Protein AF-A0A2V5M2M7-F1 (afdb_monomer_lite)

pLDDT: mean 79.92, std 14.59, range [48.88, 95.44]

Radius of gyration: 19.09 Å; chains: 1; bounding box: 60×40×32 Å

Structure (mmCIF, N/CA/C/O backbone):
data_AF-A0A2V5M2M7-F1
#
_entry.id   AF-A0A2V5M2M7-F1
#
loop_
_atom_site.group_PDB
_atom_site.id
_atom_site.type_symbol
_atom_site.label_atom_id
_atom_site.label_alt_id
_atom_site.label_comp_id
_atom_site.label_asym_id
_atom_site.label_entity_id
_atom_site.label_seq_id
_atom_site.pdbx_PDB_ins_code
_atom_site.Cartn_x
_atom_site.Cartn_y
_atom_site.Cartn_z
_atom_site.occupancy
_atom_site.B_iso_or_equiv
_atom_site.auth_seq_id
_atom_site.auth_comp_id
_atom_site.auth_asym_id
_atom_site.auth_atom_id
_atom_site.pdbx_PDB_model_num
ATOM 1 N N . MET A 1 1 ? -43.442 -30.500 -1.390 1.00 57.69 1 MET A N 1
ATOM 2 C CA . MET A 1 1 ? -43.141 -29.055 -1.561 1.00 57.69 1 MET A CA 1
ATOM 3 C C . MET A 1 1 ? -42.945 -28.764 -3.041 1.00 57.69 1 MET A C 1
ATOM 5 O O . MET A 1 1 ? -42.217 -29.506 -3.687 1.00 57.69 1 MET A O 1
ATOM 9 N N . LYS A 1 2 ? -43.622 -27.742 -3.583 1.00 64.69 2 LYS A N 1
ATOM 10 C CA . LYS A 1 2 ? -43.597 -27.398 -5.017 1.00 64.69 2 LYS A CA 1
ATOM 11 C C . LYS A 1 2 ? -42.185 -26.934 -5.434 1.00 64.69 2 LYS A C 1
ATOM 13 O O . LYS A 1 2 ? -41.566 -26.209 -4.656 1.00 64.69 2 LYS A O 1
ATOM 18 N N . PRO A 1 3 ? -41.675 -27.301 -6.625 1.00 64.25 3 PRO A N 1
ATOM 19 C CA . PRO A 1 3 ? -40.304 -26.984 -7.058 1.00 64.25 3 PRO A CA 1
ATOM 20 C C . PRO A 1 3 ? -40.017 -25.473 -7.075 1.00 64.25 3 PRO A C 1
ATOM 22 O O . PRO A 1 3 ? -38.908 -25.050 -6.763 1.00 64.25 3 PRO A O 1
ATOM 25 N N . LEU A 1 4 ? -41.052 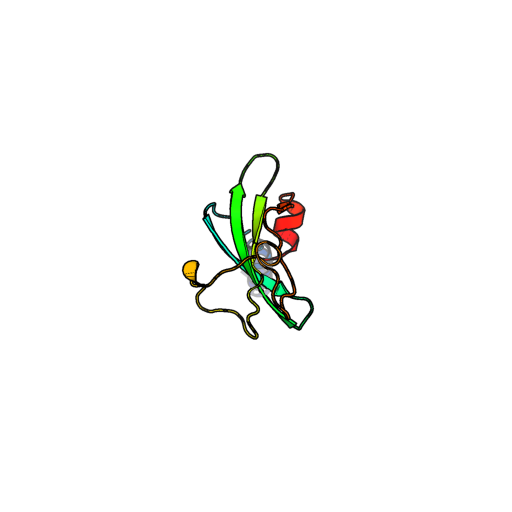-24.661 -7.303 1.00 70.75 4 LEU A N 1
ATOM 26 C CA . LEU A 1 4 ? -41.004 -23.199 -7.244 1.00 70.75 4 LEU A CA 1
ATOM 27 C C . LEU A 1 4 ? -40.610 -22.656 -5.856 1.00 70.75 4 LEU A C 1
ATOM 29 O O . LEU A 1 4 ? -39.872 -21.681 -5.754 1.00 70.75 4 LEU A O 1
ATOM 33 N N . LEU A 1 5 ? -41.049 -23.319 -4.779 1.00 69.12 5 LEU A N 1
ATOM 34 C CA . LEU A 1 5 ? -40.723 -22.924 -3.406 1.00 69.12 5 LEU A CA 1
ATOM 35 C C . LEU A 1 5 ? -39.252 -23.222 -3.069 1.00 69.12 5 LEU A C 1
ATOM 37 O O . LEU A 1 5 ? -38.637 -22.483 -2.310 1.00 69.12 5 LEU A O 1
ATOM 41 N N . ARG A 1 6 ? -38.667 -24.275 -3.661 1.00 68.19 6 ARG A N 1
ATOM 42 C CA . ARG A 1 6 ? -37.242 -24.607 -3.484 1.00 68.19 6 ARG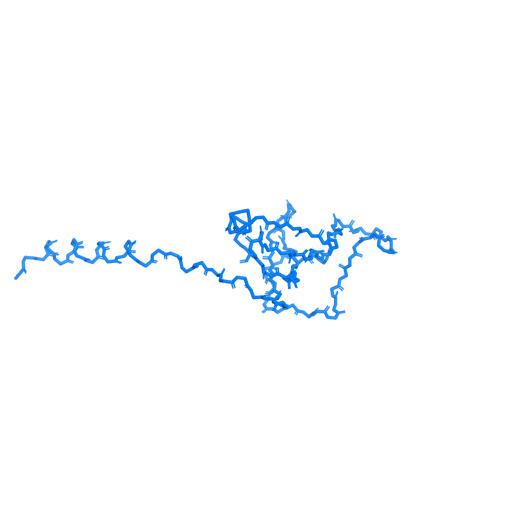 A CA 1
ATOM 43 C C . ARG A 1 6 ? -36.329 -23.597 -4.182 1.00 68.19 6 ARG A C 1
ATOM 45 O O . ARG A 1 6 ? -35.332 -23.203 -3.589 1.00 68.19 6 ARG A O 1
ATOM 52 N N . LEU A 1 7 ? -36.691 -23.138 -5.386 1.00 66.62 7 LEU A N 1
ATOM 53 C CA . LEU A 1 7 ? -35.928 -22.104 -6.101 1.00 66.62 7 LEU A CA 1
ATOM 54 C C . LEU A 1 7 ? -35.933 -20.758 -5.360 1.00 66.62 7 LEU A C 1
ATOM 56 O O . LEU A 1 7 ? -34.891 -20.119 -5.247 1.00 66.62 7 LEU A O 1
ATOM 60 N N . LEU A 1 8 ? -37.085 -20.358 -4.812 1.00 72.06 8 LEU A N 1
ATOM 61 C CA . LEU A 1 8 ? -37.214 -19.125 -4.025 1.00 72.06 8 LEU A CA 1
ATOM 62 C C . LEU A 1 8 ? -36.342 -19.144 -2.763 1.00 72.06 8 LEU A C 1
ATOM 64 O O . LEU A 1 8 ? -35.679 -18.157 -2.455 1.00 72.06 8 LEU A O 1
ATOM 68 N N . ILE A 1 9 ? -36.293 -20.281 -2.064 1.00 69.06 9 ILE A N 1
ATOM 69 C CA . ILE A 1 9 ? -35.470 -20.439 -0.859 1.00 69.06 9 ILE A CA 1
ATOM 70 C C . ILE A 1 9 ? -33.970 -20.416 -1.208 1.00 69.06 9 ILE A C 1
ATOM 72 O O . ILE A 1 9 ? -33.197 -19.771 -0.506 1.00 69.06 9 ILE A O 1
ATOM 76 N N . MET A 1 10 ? -33.548 -21.040 -2.315 1.00 63.88 10 MET A N 1
ATOM 77 C CA . MET A 1 10 ? -32.146 -20.998 -2.768 1.00 63.88 10 MET A CA 1
ATOM 78 C C . MET A 1 10 ? -31.693 -19.587 -3.181 1.00 63.88 10 MET A C 1
ATOM 80 O O . MET A 1 10 ? -30.586 -19.172 -2.833 1.00 63.88 10 MET A O 1
ATOM 84 N N . GLY A 1 11 ? -32.551 -18.819 -3.860 1.00 63.47 11 GLY A N 1
ATOM 85 C CA . GLY A 1 11 ? -32.264 -17.421 -4.204 1.00 63.47 11 GLY A CA 1
ATOM 86 C C . GLY A 1 11 ? -32.115 -16.524 -2.971 1.00 63.47 11 GLY A C 1
ATOM 87 O O . GLY A 1 11 ? -31.203 -15.703 -2.908 1.00 63.47 11 GLY A O 1
ATOM 88 N N . LEU A 1 12 ? -32.954 -16.731 -1.951 1.00 64.19 12 LEU A N 1
ATOM 89 C CA . LEU A 1 12 ? -32.921 -15.949 -0.712 1.00 64.19 12 LEU A CA 1
ATOM 90 C C . LEU A 1 12 ? -31.679 -16.247 0.147 1.00 64.19 12 LEU A C 1
ATOM 92 O O . LEU A 1 12 ? -31.110 -15.334 0.736 1.00 64.19 12 LEU A O 1
ATOM 96 N N . ILE A 1 13 ? -31.216 -17.501 0.175 1.00 62.28 13 ILE A N 1
ATOM 97 C CA . ILE A 1 13 ? -29.991 -17.895 0.897 1.00 62.28 13 ILE A CA 1
ATOM 98 C C . ILE A 1 13 ? -28.740 -17.292 0.237 1.00 62.28 13 ILE A C 1
ATOM 100 O O . ILE A 1 13 ? -27.810 -16.890 0.931 1.00 62.28 13 ILE A O 1
ATOM 104 N N . SER A 1 14 ? -28.739 -17.148 -1.091 1.00 59.56 14 SER A N 1
ATOM 105 C CA . SER A 1 14 ? -27.625 -16.559 -1.853 1.00 59.56 14 SER A CA 1
ATOM 106 C C . SER A 1 14 ? -27.384 -15.077 -1.521 1.00 59.56 14 SER A C 1
ATOM 108 O O . SER A 1 14 ? -26.258 -14.599 -1.620 1.00 59.56 14 SER A O 1
ATOM 110 N N . LEU A 1 15 ? -28.424 -14.356 -1.084 1.00 57.34 15 LEU A N 1
ATOM 111 C CA . LEU A 1 15 ? -28.349 -12.949 -0.669 1.00 57.34 15 LEU A CA 1
ATOM 112 C C . LEU A 1 15 ? -27.779 -12.761 0.750 1.00 57.34 15 LEU A C 1
ATOM 114 O O . LEU A 1 15 ? -27.381 -11.652 1.101 1.00 57.34 15 LEU A O 1
ATOM 118 N N . LEU A 1 16 ? -27.723 -13.823 1.563 1.00 57.22 16 LEU A N 1
ATOM 119 C CA . LEU A 1 16 ? -27.244 -13.772 2.951 1.00 57.22 16 LEU A CA 1
ATOM 120 C C . LEU A 1 16 ? -25.743 -14.063 3.094 1.00 57.22 16 LEU A C 1
ATOM 122 O O . LEU A 1 16 ? -25.166 -13.761 4.134 1.00 57.22 16 LEU A O 1
ATOM 126 N N . PHE A 1 17 ? -25.087 -14.572 2.048 1.00 56.94 17 PHE A N 1
ATOM 127 C CA . PHE A 1 17 ? -23.625 -14.703 1.977 1.00 56.94 17 PHE A CA 1
ATOM 128 C C . PHE A 1 17 ? -22.981 -13.475 1.317 1.00 56.94 17 PHE A C 1
ATOM 130 O O . PHE A 1 17 ? -22.055 -13.583 0.513 1.00 56.94 17 PHE A O 1
ATOM 137 N N . GLY A 1 18 ? -23.501 -12.289 1.653 1.00 50.66 18 GLY A N 1
ATOM 138 C CA . GLY A 1 18 ? -22.915 -11.010 1.275 1.00 50.66 18 GLY A CA 1
ATOM 139 C C . GLY A 1 18 ? -21.465 -10.924 1.753 1.00 50.66 18 GLY A C 1
ATOM 140 O O . GLY A 1 18 ? -21.176 -11.189 2.916 1.00 50.66 18 GLY A O 1
ATOM 141 N N . CYS A 1 19 ? -20.581 -10.597 0.810 1.00 54.38 19 CYS A N 1
ATOM 142 C CA . CYS A 1 19 ? -19.132 -10.437 0.903 1.00 54.38 19 CYS A CA 1
ATOM 143 C C . CYS A 1 19 ? -18.547 -10.395 2.324 1.00 54.38 19 CYS A C 1
ATOM 145 O O . CYS A 1 19 ? -18.770 -9.445 3.077 1.00 54.38 19 CYS A O 1
ATOM 147 N N . SER A 1 20 ? -17.703 -11.380 2.640 1.00 48.88 20 SER A N 1
ATOM 148 C CA . SER A 1 20 ? -16.757 -11.286 3.752 1.00 48.88 20 SER A CA 1
ATOM 149 C C . SER A 1 20 ? -15.965 -9.983 3.604 1.00 48.88 20 SER A C 1
ATOM 151 O O . SER A 1 20 ? -15.218 -9.813 2.640 1.00 48.88 20 SER A O 1
ATOM 153 N N . ARG A 1 21 ? -16.166 -9.028 4.521 1.00 58.41 21 ARG A N 1
ATOM 154 C CA . ARG A 1 21 ? -15.245 -7.897 4.662 1.00 58.41 21 ARG A CA 1
ATOM 155 C C . ARG A 1 21 ? -13.908 -8.503 5.069 1.00 58.41 21 ARG A C 1
ATOM 157 O O . ARG A 1 21 ? -13.830 -9.113 6.135 1.00 58.41 21 ARG A O 1
ATOM 164 N N . SER A 1 22 ? -12.885 -8.373 4.227 1.00 59.62 22 SER A N 1
ATOM 165 C CA . SER A 1 22 ? -11.527 -8.697 4.643 1.00 59.62 22 SER A CA 1
ATOM 166 C C . SER A 1 22 ? -11.214 -7.819 5.855 1.00 59.62 22 SER A C 1
ATOM 168 O O . SER A 1 22 ? -11.252 -6.590 5.797 1.00 59.62 22 SER A O 1
ATOM 170 N N . ASN A 1 23 ? -11.006 -8.449 7.010 1.00 78.12 23 ASN A N 1
ATOM 171 C CA . ASN A 1 23 ? -10.530 -7.718 8.171 1.00 78.12 23 ASN A CA 1
ATOM 172 C C . ASN A 1 23 ? -9.082 -7.329 7.867 1.00 78.12 23 ASN A C 1
ATOM 174 O O . ASN A 1 23 ? -8.253 -8.209 7.631 1.00 78.12 23 ASN A O 1
ATOM 178 N N . ALA A 1 24 ? -8.788 -6.029 7.824 1.00 88.38 24 ALA A N 1
ATOM 179 C CA . ALA A 1 24 ? -7.417 -5.549 7.708 1.00 88.38 24 ALA A CA 1
ATOM 180 C C . ALA A 1 24 ? -6.595 -6.122 8.870 1.00 88.38 24 ALA A C 1
ATOM 182 O O . ALA A 1 24 ? -6.993 -5.999 10.031 1.00 88.38 24 ALA A O 1
ATOM 183 N N . VAL A 1 25 ? -5.468 -6.758 8.563 1.00 93.25 25 VAL A N 1
ATOM 184 C CA . VAL A 1 25 ? -4.583 -7.358 9.566 1.00 93.25 25 VAL A CA 1
ATOM 185 C C . VAL A 1 25 ? -3.355 -6.472 9.710 1.00 93.25 25 VAL A C 1
ATOM 187 O O . VAL A 1 25 ? -2.680 -6.207 8.718 1.00 93.25 25 VAL A O 1
ATOM 190 N N . GLU A 1 26 ? -3.052 -6.018 10.930 1.00 95.44 26 GLU A N 1
ATOM 191 C CA . GLU A 1 26 ? -1.818 -5.271 11.208 1.00 95.44 26 GLU A CA 1
ATOM 192 C C . GLU A 1 26 ? -0.586 -6.065 10.753 1.00 95.44 26 GLU A C 1
ATOM 194 O O . GLU A 1 26 ? -0.471 -7.265 10.997 1.00 95.44 26 GLU A O 1
ATOM 199 N N . GLY A 1 27 ? 0.330 -5.396 10.059 1.00 94.75 27 GLY A N 1
ATOM 200 C CA . GLY A 1 27 ? 1.500 -6.012 9.439 1.00 94.75 27 GLY A CA 1
ATOM 201 C C . GLY A 1 27 ? 1.224 -6.714 8.105 1.00 94.75 27 GLY A C 1
ATOM 202 O O . GLY A 1 27 ? 2.184 -7.029 7.404 1.00 94.75 27 GLY A O 1
ATOM 203 N N . GLY A 1 28 ? -0.040 -6.922 7.727 1.00 93.94 28 GLY A N 1
ATOM 204 C CA . GLY A 1 28 ? -0.418 -7.569 6.474 1.00 93.94 28 GLY A CA 1
ATOM 205 C C . GLY A 1 28 ? -0.015 -6.759 5.240 1.00 93.94 28 GLY A C 1
ATOM 206 O O . GLY A 1 28 ? -0.087 -5.525 5.245 1.00 93.94 28 GLY A O 1
ATOM 207 N N . LEU A 1 29 ? 0.391 -7.476 4.189 1.00 94.25 29 LEU A N 1
ATOM 208 C CA . LEU A 1 29 ? 0.700 -6.941 2.865 1.00 94.25 29 LEU A CA 1
ATOM 209 C C . LEU A 1 29 ? -0.434 -7.252 1.893 1.00 94.25 29 LEU A C 1
ATOM 211 O O . LEU A 1 29 ? -0.904 -8.385 1.815 1.00 94.25 29 LEU A O 1
ATOM 215 N N . TYR A 1 30 ? -0.831 -6.231 1.149 1.00 92.62 30 TYR A N 1
ATOM 216 C CA . TYR A 1 30 ? -1.940 -6.248 0.203 1.00 92.62 30 TYR A CA 1
ATOM 217 C C . TYR A 1 30 ? -1.505 -5.564 -1.093 1.00 92.62 30 TYR A C 1
ATOM 219 O O . TYR A 1 30 ? -0.422 -4.969 -1.163 1.00 92.62 30 TYR A O 1
ATOM 227 N N . TYR A 1 31 ? -2.357 -5.616 -2.112 1.00 91.56 31 TYR A N 1
ATOM 228 C CA . TYR A 1 31 ? -2.169 -4.855 -3.338 1.00 91.56 31 TYR A CA 1
ATOM 229 C C . TYR A 1 31 ? -3.400 -4.003 -3.635 1.00 91.56 31 TYR A C 1
ATOM 231 O O . TYR A 1 31 ? -4.516 -4.346 -3.271 1.00 91.56 31 TYR A O 1
ATOM 239 N N . THR A 1 32 ? -3.204 -2.897 -4.339 1.00 88.19 32 THR A N 1
ATOM 240 C CA . THR A 1 32 ? -4.288 -2.062 -4.864 1.00 88.19 32 THR A CA 1
ATOM 241 C C . THR A 1 32 ? -4.068 -1.828 -6.354 1.00 88.19 32 THR A C 1
ATOM 243 O O . THR A 1 32 ? -2.912 -1.698 -6.768 1.00 88.19 32 THR A O 1
ATOM 246 N N . PRO A 1 33 ? -5.126 -1.759 -7.178 1.00 89.62 33 PRO A N 1
ATOM 247 C CA . PRO A 1 33 ? -5.007 -1.262 -8.543 1.00 89.62 33 PRO A CA 1
ATOM 248 C C . PRO A 1 33 ? -4.387 0.143 -8.563 1.00 89.62 33 PRO A C 1
ATOM 250 O O . PRO A 1 33 ? -4.707 0.975 -7.710 1.00 89.62 33 PRO A O 1
ATOM 253 N N . GLY A 1 34 ? -3.498 0.385 -9.522 1.00 84.81 34 GLY A N 1
ATOM 254 C CA . GLY A 1 34 ? -2.935 1.695 -9.839 1.00 84.81 34 GLY A CA 1
ATOM 255 C C . GLY A 1 34 ? -3.573 2.302 -11.090 1.00 84.81 34 GLY A C 1
ATOM 256 O O . GLY A 1 34 ? -4.153 1.596 -11.918 1.00 84.81 34 GLY A O 1
ATOM 257 N N . ASP A 1 35 ? -3.423 3.615 -11.258 1.00 82.88 35 ASP A N 1
ATOM 258 C CA . ASP A 1 35 ? -4.049 4.374 -12.356 1.00 82.88 35 ASP A CA 1
ATOM 259 C C . ASP A 1 35 ? -3.541 3.974 -13.753 1.00 82.88 35 ASP A C 1
ATOM 261 O O . ASP A 1 35 ? -4.202 4.199 -14.764 1.00 82.88 35 ASP A O 1
ATOM 265 N N . ASN A 1 36 ? -2.366 3.352 -13.823 1.00 82.75 36 ASN A N 1
ATOM 266 C CA . ASN A 1 36 ? -1.730 2.870 -15.049 1.00 82.75 36 ASN A CA 1
ATOM 267 C C . ASN A 1 36 ? -2.115 1.422 -15.420 1.00 82.75 36 ASN A C 1
ATOM 269 O O . ASN A 1 36 ? -1.508 0.843 -16.320 1.00 82.75 36 ASN A O 1
ATOM 273 N N . GLY A 1 37 ? -3.106 0.831 -14.743 1.00 88.31 37 GLY A N 1
ATOM 274 C CA . GLY A 1 37 ? -3.648 -0.494 -15.065 1.00 88.31 37 GLY A CA 1
ATOM 275 C C . GLY A 1 37 ? -2.890 -1.681 -14.464 1.00 88.31 37 GLY A C 1
ATOM 276 O O . GLY A 1 37 ? -3.309 -2.818 -14.669 1.00 88.31 37 GLY A O 1
ATOM 277 N N . GLY A 1 38 ? -1.814 -1.439 -13.713 1.00 91.38 38 GLY A N 1
ATOM 278 C CA . GLY A 1 38 ? -1.190 -2.461 -12.870 1.00 91.38 38 GLY A CA 1
ATOM 279 C C . GLY A 1 38 ? -1.556 -2.287 -11.401 1.00 91.38 38 GLY A C 1
ATOM 280 O O . GLY A 1 38 ? -2.635 -1.800 -11.068 1.00 91.38 38 GLY A O 1
ATOM 281 N N . TYR A 1 39 ? -0.662 -2.707 -10.513 1.00 93.00 39 TYR A N 1
ATOM 282 C CA . TYR A 1 39 ? -0.912 -2.785 -9.078 1.00 93.00 39 TYR A CA 1
ATOM 283 C C . TYR A 1 39 ? 0.241 -2.189 -8.273 1.00 93.00 39 TYR A C 1
ATOM 285 O O . TYR A 1 39 ? 1.398 -2.227 -8.695 1.00 93.00 39 TYR A O 1
ATOM 293 N N . HIS A 1 40 ? -0.081 -1.699 -7.081 1.00 90.81 40 HIS A N 1
ATOM 294 C CA . HIS A 1 40 ? 0.866 -1.239 -6.070 1.00 90.81 40 HIS A CA 1
ATOM 295 C C . HIS A 1 40 ? 0.712 -2.056 -4.796 1.00 90.81 40 HIS A C 1
ATOM 297 O O . HIS A 1 40 ? -0.387 -2.505 -4.476 1.00 90.81 40 HIS A O 1
ATOM 303 N N . ALA A 1 41 ? 1.802 -2.230 -4.053 1.00 92.38 41 ALA A N 1
ATOM 304 C CA . ALA A 1 41 ? 1.758 -2.877 -2.748 1.00 92.38 41 ALA A CA 1
ATOM 305 C C . ALA A 1 41 ? 1.399 -1.872 -1.646 1.00 92.38 41 ALA A C 1
ATOM 307 O O . ALA A 1 41 ? 1.825 -0.713 -1.677 1.00 92.38 41 ALA A O 1
ATOM 308 N N . LEU A 1 42 ? 0.680 -2.339 -0.627 1.00 92.06 42 LEU A N 1
ATOM 309 C CA . LEU A 1 42 ? 0.438 -1.592 0.604 1.00 92.06 42 LEU A CA 1
ATOM 310 C C . LEU A 1 42 ? 0.605 -2.479 1.840 1.00 92.06 42 LEU A C 1
ATOM 312 O O . LEU A 1 42 ? 0.340 -3.679 1.795 1.00 92.06 42 LEU A O 1
ATOM 316 N N . LYS A 1 43 ? 1.028 -1.879 2.955 1.00 94.00 43 LYS A N 1
ATOM 317 C CA . LYS A 1 43 ? 1.131 -2.529 4.267 1.00 94.00 43 LYS A CA 1
ATOM 318 C C . LYS A 1 43 ? 0.206 -1.865 5.270 1.00 94.00 43 LYS A C 1
ATOM 320 O O . LYS A 1 43 ? 0.184 -0.638 5.368 1.00 94.00 43 LYS A O 1
ATOM 325 N N . ILE A 1 44 ? -0.498 -2.668 6.058 1.00 94.69 44 ILE A N 1
ATOM 326 C CA . ILE A 1 44 ? -1.272 -2.174 7.199 1.00 94.69 44 ILE A CA 1
ATOM 327 C C . ILE A 1 44 ? -0.315 -1.940 8.362 1.00 94.69 44 ILE A C 1
ATOM 329 O O . ILE A 1 44 ? 0.305 -2.869 8.873 1.00 94.69 44 ILE A O 1
ATOM 333 N N . LEU A 1 45 ? -0.184 -0.690 8.783 1.00 95.00 45 LEU A N 1
ATOM 334 C CA . LEU A 1 45 ? 0.671 -0.292 9.897 1.00 95.00 45 LEU A CA 1
ATOM 335 C C . LEU A 1 45 ? -0.058 -0.40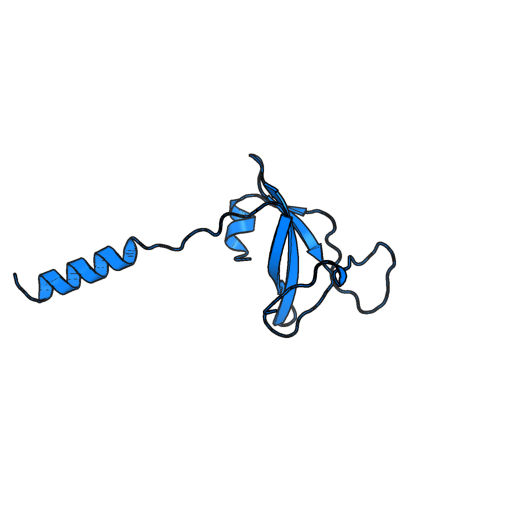0 11.238 1.00 95.00 45 LEU A C 1
ATOM 337 O O . LEU A 1 45 ? 0.545 -0.785 12.236 1.00 95.00 45 LEU A O 1
ATOM 341 N N . LYS A 1 46 ? -1.345 -0.036 11.262 1.00 95.19 46 LYS A N 1
ATOM 342 C CA . LYS A 1 46 ? -2.182 -0.021 12.466 1.00 95.19 46 LYS A CA 1
ATOM 343 C C . LYS A 1 46 ? -3.656 -0.152 12.097 1.00 95.19 46 LYS A C 1
ATOM 345 O O . LYS A 1 46 ? -4.084 0.386 11.076 1.00 95.19 46 LYS A O 1
ATOM 350 N N . VAL A 1 47 ? -4.422 -0.819 12.949 1.00 94.56 47 VAL A N 1
ATOM 351 C CA . VAL A 1 47 ? -5.884 -0.810 12.948 1.00 94.56 47 VAL A CA 1
ATOM 352 C C . VAL A 1 47 ? -6.344 -0.363 14.331 1.00 94.56 47 VAL A C 1
ATOM 354 O O . VAL A 1 47 ? -6.010 -0.978 15.343 1.00 94.56 47 VAL A O 1
ATOM 357 N N . ASP A 1 48 ? -7.112 0.717 14.392 1.00 93.75 48 ASP A N 1
ATOM 358 C CA . ASP A 1 48 ? -7.631 1.256 15.648 1.00 93.75 48 ASP A CA 1
ATOM 359 C C . ASP A 1 48 ? -9.081 1.742 15.500 1.00 93.75 48 ASP A C 1
ATOM 361 O O . ASP A 1 48 ? -9.786 1.383 14.551 1.00 93.75 48 ASP A O 1
ATOM 365 N N . GLN A 1 49 ? -9.578 2.483 16.496 1.00 91.19 49 GLN A N 1
ATOM 366 C CA . GLN A 1 49 ? -10.939 3.021 16.488 1.00 91.19 49 GLN A CA 1
ATOM 367 C C . GLN A 1 49 ? -11.159 4.084 15.403 1.00 91.19 49 GLN A C 1
ATOM 369 O O . GLN A 1 49 ? -12.282 4.183 14.907 1.00 91.19 49 GLN A O 1
ATOM 374 N N . GLY A 1 50 ? -10.118 4.833 15.035 1.00 89.44 50 GLY A N 1
ATOM 375 C CA . GLY A 1 50 ? -10.143 5.881 14.017 1.00 89.44 50 GLY A CA 1
ATOM 376 C C . GLY A 1 50 ? -10.048 5.344 12.590 1.00 89.44 50 GLY A C 1
ATOM 377 O O . GLY A 1 50 ? -10.589 5.963 11.675 1.00 89.44 50 GLY A O 1
ATOM 378 N N . GLY A 1 51 ? -9.443 4.170 12.388 1.00 92.94 51 GLY A N 1
ATOM 379 C CA . GLY A 1 51 ? -9.473 3.497 11.093 1.00 92.94 51 GLY A CA 1
ATOM 380 C C . GLY A 1 51 ? -8.286 2.583 10.829 1.00 92.94 51 GLY A C 1
ATOM 381 O O . GLY A 1 51 ? -7.863 1.817 11.695 1.00 92.94 51 GLY A O 1
ATOM 382 N N . VAL A 1 52 ? -7.803 2.621 9.588 1.00 94.44 52 VAL A N 1
ATOM 383 C CA . VAL A 1 52 ? -6.716 1.782 9.082 1.00 94.44 52 VAL A CA 1
ATOM 384 C C . VAL A 1 52 ? -5.580 2.678 8.614 1.00 94.44 52 VAL A C 1
ATOM 386 O O . VAL A 1 52 ? -5.747 3.526 7.741 1.00 94.44 52 VAL A O 1
ATOM 389 N N . HIS A 1 53 ? -4.410 2.492 9.204 1.00 94.62 53 HIS A N 1
ATOM 390 C CA . HIS A 1 53 ? -3.205 3.225 8.855 1.00 94.62 53 HIS A CA 1
ATOM 391 C C . HIS A 1 53 ? -2.423 2.376 7.873 1.00 94.62 53 HIS A C 1
ATOM 393 O O . HIS A 1 53 ? -2.060 1.244 8.198 1.00 94.62 53 HIS A O 1
ATOM 399 N N . ILE A 1 54 ? -2.139 2.918 6.697 1.00 93.25 54 ILE A N 1
ATOM 400 C CA . ILE A 1 54 ? -1.437 2.186 5.648 1.00 93.25 54 ILE A CA 1
ATOM 401 C C . ILE A 1 54 ? -0.123 2.857 5.268 1.00 93.25 54 ILE A C 1
ATOM 403 O O . ILE A 1 54 ? 0.073 4.056 5.471 1.00 93.25 54 ILE A O 1
ATOM 407 N N . ARG A 1 55 ? 0.753 2.065 4.662 1.00 92.00 55 ARG A N 1
ATOM 408 C CA . ARG A 1 55 ? 1.906 2.510 3.883 1.00 92.00 55 ARG A CA 1
ATOM 409 C C . ARG A 1 55 ? 1.741 2.010 2.459 1.00 92.00 55 ARG A C 1
ATOM 411 O O . ARG A 1 55 ? 1.592 0.808 2.278 1.00 92.00 55 ARG A O 1
ATOM 418 N N . GLY A 1 56 ? 1.771 2.905 1.481 1.00 89.69 56 GLY A N 1
ATOM 419 C CA . GLY A 1 56 ? 1.811 2.557 0.061 1.00 89.69 56 GLY A CA 1
ATOM 420 C C . GLY A 1 56 ? 3.246 2.580 -0.452 1.00 89.69 56 GLY A C 1
ATOM 421 O O . GLY A 1 56 ? 3.981 3.524 -0.164 1.00 89.69 56 GLY A O 1
ATOM 422 N N . TYR A 1 57 ? 3.635 1.551 -1.200 1.00 89.25 57 TYR A N 1
ATOM 423 C CA . TYR A 1 57 ? 4.971 1.421 -1.779 1.00 89.25 57 TYR A CA 1
ATOM 424 C C . TYR A 1 57 ? 4.984 1.791 -3.262 1.00 89.25 57 TYR A C 1
ATOM 426 O O . TYR A 1 57 ? 3.984 1.639 -3.964 1.00 89.25 57 TYR A O 1
ATOM 434 N N . SER A 1 58 ? 6.142 2.233 -3.742 1.00 87.25 58 SER A N 1
ATOM 435 C CA . SER A 1 58 ? 6.348 2.698 -5.117 1.00 87.25 58 SER A CA 1
ATOM 436 C C . SER A 1 58 ? 6.380 1.589 -6.153 1.00 87.25 58 SER A C 1
ATOM 438 O O . SER A 1 58 ? 6.283 1.866 -7.347 1.00 87.25 58 SER A O 1
ATOM 440 N N . ASN A 1 59 ? 6.582 0.345 -5.716 1.00 90.19 59 ASN A N 1
ATOM 441 C CA . ASN A 1 59 ? 6.679 -0.799 -6.605 1.00 90.19 59 ASN A CA 1
ATOM 442 C C . ASN A 1 59 ? 5.441 -0.868 -7.504 1.00 90.19 59 ASN A C 1
ATOM 444 O O . ASN A 1 59 ? 4.306 -0.770 -7.031 1.00 90.19 59 ASN A O 1
ATOM 448 N N . TYR A 1 60 ? 5.687 -1.060 -8.796 1.00 90.88 60 TYR A N 1
ATOM 449 C CA . TYR A 1 60 ? 4.660 -1.290 -9.797 1.00 90.88 60 TYR A CA 1
ATOM 450 C C . TYR A 1 60 ? 4.683 -2.752 -10.234 1.00 90.88 60 TYR A C 1
ATOM 452 O O . TYR A 1 60 ? 5.729 -3.276 -10.623 1.00 90.88 60 TYR A O 1
ATOM 460 N N . PHE A 1 61 ? 3.519 -3.392 -10.206 1.00 92.62 61 PHE A N 1
ATOM 461 C CA . PHE A 1 61 ? 3.328 -4.760 -10.666 1.00 92.62 61 PHE A CA 1
ATOM 462 C C . PHE A 1 61 ? 2.396 -4.749 -11.885 1.00 92.62 61 PHE A C 1
ATOM 464 O O . PHE A 1 61 ? 1.250 -4.321 -11.760 1.00 92.62 61 PHE A O 1
ATOM 471 N N . PRO A 1 62 ? 2.833 -5.218 -13.067 1.00 93.75 62 PRO A N 1
ATOM 472 C CA . PRO A 1 62 ? 2.000 -5.195 -14.274 1.00 93.75 62 PRO A CA 1
ATOM 473 C C . PRO A 1 62 ? 0.815 -6.173 -14.217 1.00 93.75 62 PRO A C 1
ATOM 475 O O . PRO A 1 62 ? -0.124 -6.054 -14.996 1.00 93.75 62 PRO A O 1
ATOM 478 N N . THR A 1 63 ? 0.851 -7.143 -13.305 1.00 94.81 63 THR A N 1
ATOM 479 C CA . THR A 1 63 ? -0.212 -8.122 -13.047 1.00 94.81 63 THR A CA 1
ATOM 480 C C . THR A 1 63 ? -0.383 -8.300 -11.542 1.00 94.81 63 THR A C 1
ATOM 482 O O . THR A 1 63 ? 0.509 -7.927 -10.779 1.00 94.81 63 THR A O 1
ATOM 485 N N . VAL A 1 64 ? -1.492 -8.910 -11.109 1.00 93.62 64 VAL A N 1
ATOM 486 C CA . VAL A 1 64 ? -1.717 -9.223 -9.688 1.00 93.62 64 VAL A CA 1
ATOM 487 C C . VAL A 1 64 ? -0.534 -10.041 -9.148 1.00 93.62 64 VAL A C 1
ATOM 489 O O . VAL A 1 64 ? -0.251 -11.113 -9.695 1.00 93.62 64 VAL A O 1
ATOM 492 N N . PRO A 1 65 ? 0.176 -9.568 -8.108 1.00 92.00 65 PRO A N 1
ATOM 493 C CA . PRO A 1 65 ? 1.292 -10.309 -7.544 1.00 92.00 65 PRO A CA 1
ATOM 494 C C . PRO A 1 65 ? 0.771 -11.526 -6.775 1.00 92.00 65 PRO A C 1
ATOM 496 O O . PRO A 1 65 ? -0.071 -11.402 -5.888 1.00 92.00 65 PRO A O 1
ATOM 499 N N . SER A 1 66 ? 1.294 -12.716 -7.077 1.00 92.62 66 SER A N 1
ATOM 500 C CA . SER A 1 66 ? 0.975 -13.927 -6.309 1.00 92.62 66 SER A CA 1
ATOM 501 C C . SER A 1 66 ? 1.607 -13.914 -4.915 1.00 92.62 66 SER A C 1
ATOM 503 O O . SER A 1 66 ? 1.106 -14.566 -4.002 1.00 92.62 66 SER A O 1
ATOM 505 N N . GLN A 1 67 ? 2.723 -13.197 -4.763 1.00 92.25 67 GLN A N 1
ATOM 506 C CA . GLN A 1 67 ? 3.447 -12.974 -3.515 1.00 92.25 67 GLN A CA 1
ATOM 507 C C . GLN A 1 67 ? 4.135 -11.608 -3.565 1.00 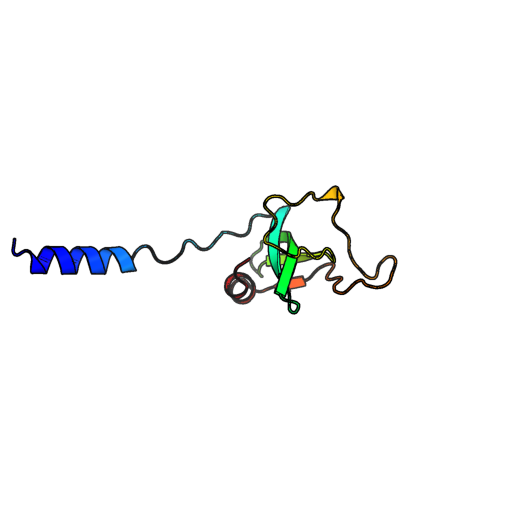92.25 67 GLN A C 1
ATOM 509 O O . GLN A 1 67 ? 4.575 -11.169 -4.627 1.00 92.25 67 GLN A O 1
ATOM 514 N N . ILE A 1 68 ? 4.247 -10.958 -2.409 1.00 93.94 68 ILE A N 1
ATOM 515 C CA . ILE A 1 68 ? 4.950 -9.686 -2.250 1.00 93.94 68 ILE A CA 1
ATOM 516 C C . ILE A 1 68 ? 6.122 -9.926 -1.296 1.00 93.94 68 ILE A C 1
ATOM 518 O O . ILE A 1 68 ? 5.907 -10.240 -0.126 1.00 93.94 68 ILE A O 1
ATOM 522 N N . ASP A 1 69 ? 7.355 -9.789 -1.788 1.00 94.00 69 ASP A N 1
ATOM 523 C CA . ASP A 1 69 ? 8.547 -9.798 -0.934 1.00 94.00 69 ASP A CA 1
ATOM 524 C C . ASP A 1 69 ? 8.729 -8.419 -0.300 1.00 94.00 69 ASP A C 1
ATOM 526 O O . ASP A 1 69 ? 9.103 -7.461 -0.981 1.00 94.00 69 ASP A O 1
ATOM 530 N N . GLU A 1 70 ? 8.495 -8.324 1.010 1.00 92.44 70 GLU A N 1
ATOM 531 C CA . GLU A 1 70 ? 8.597 -7.067 1.752 1.00 92.44 70 GLU A CA 1
ATOM 532 C C . GLU A 1 70 ? 9.974 -6.403 1.609 1.00 92.44 70 GLU A C 1
ATOM 534 O O . GLU A 1 70 ? 10.061 -5.178 1.573 1.00 92.44 70 GLU A O 1
ATOM 539 N N . LYS A 1 71 ? 11.053 -7.187 1.480 1.00 92.38 71 LYS A N 1
ATOM 540 C CA . LYS A 1 71 ? 12.421 -6.649 1.381 1.00 92.38 71 LYS A CA 1
ATOM 541 C C . LYS A 1 71 ? 12.693 -5.941 0.055 1.00 92.38 71 LYS A C 1
ATOM 543 O O . LYS A 1 71 ? 13.635 -5.161 -0.028 1.00 92.38 71 LYS A O 1
ATOM 548 N N . SER A 1 72 ? 11.884 -6.218 -0.965 1.00 90.06 72 SER A N 1
ATOM 549 C CA . SER A 1 72 ? 11.958 -5.568 -2.277 1.00 90.06 72 SER A CA 1
ATOM 550 C C . SER A 1 72 ? 11.167 -4.257 -2.345 1.00 90.06 72 SER A C 1
ATOM 552 O O . SER A 1 72 ? 11.239 -3.537 -3.346 1.00 90.06 72 SER A O 1
ATOM 554 N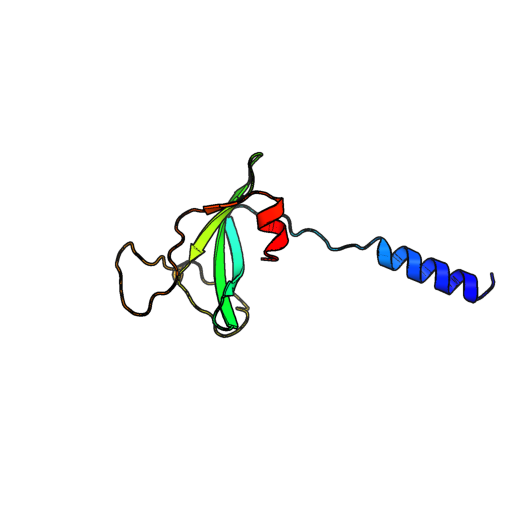 N . LEU A 1 73 ? 10.379 -3.958 -1.307 1.00 90.12 73 LEU A N 1
ATOM 555 C CA . LEU A 1 73 ? 9.481 -2.816 -1.302 1.00 90.12 73 LEU A CA 1
ATOM 556 C C . LEU A 1 73 ? 10.213 -1.523 -0.951 1.00 90.12 73 LEU A C 1
ATOM 558 O O . LEU A 1 73 ? 11.027 -1.485 -0.029 1.00 90.12 73 LEU A O 1
ATOM 562 N N . TYR A 1 74 ? 9.879 -0.443 -1.653 1.00 85.25 74 TYR A N 1
ATOM 563 C CA . TYR A 1 74 ? 10.520 0.856 -1.458 1.00 85.25 74 TYR A CA 1
ATOM 564 C C . TYR A 1 74 ? 9.517 2.016 -1.497 1.00 85.25 74 TYR A C 1
ATOM 566 O O . TYR A 1 74 ? 8.398 1.883 -1.994 1.00 85.25 74 TYR A O 1
ATOM 574 N N . LEU A 1 75 ? 9.912 3.151 -0.913 1.00 83.44 75 LEU A N 1
ATOM 575 C CA . LEU A 1 75 ? 9.137 4.392 -0.873 1.00 83.44 75 LEU A CA 1
ATOM 576 C C . LEU A 1 75 ? 9.845 5.459 -1.705 1.00 83.44 75 LEU A C 1
ATOM 578 O O . LEU A 1 75 ? 11.034 5.704 -1.513 1.00 83.44 75 LEU A O 1
ATOM 582 N N . ALA A 1 76 ? 9.104 6.123 -2.587 1.00 72.00 76 ALA A N 1
ATOM 583 C CA . ALA A 1 76 ? 9.616 7.239 -3.363 1.00 72.00 76 ALA A CA 1
ATOM 584 C C . ALA A 1 76 ? 9.771 8.464 -2.458 1.00 72.00 76 ALA A C 1
ATOM 586 O O . ALA A 1 76 ? 8.950 8.700 -1.569 1.00 72.00 76 ALA A O 1
ATOM 587 N N . GLY A 1 77 ? 10.806 9.267 -2.701 1.00 60.75 77 GLY A N 1
ATOM 588 C CA . GLY A 1 77 ? 10.990 10.563 -2.039 1.00 60.75 77 GLY A CA 1
ATOM 589 C C . GLY A 1 77 ? 11.854 10.567 -0.774 1.00 60.75 77 GLY A C 1
ATOM 590 O O . GLY A 1 77 ? 12.138 11.647 -0.268 1.00 60.75 77 GLY A O 1
ATOM 591 N N . THR A 1 78 ? 12.333 9.416 -0.284 1.00 59.78 78 THR A N 1
ATOM 592 C CA . THR A 1 78 ? 13.460 9.394 0.675 1.00 59.78 78 THR A CA 1
ATOM 593 C C . THR A 1 78 ? 14.813 9.468 -0.054 1.00 59.78 78 THR A C 1
ATOM 595 O O . THR A 1 78 ? 15.711 10.125 0.450 1.00 59.78 78 THR A O 1
ATOM 598 N N . ASP A 1 79 ? 14.900 8.928 -1.284 1.00 53.53 79 ASP A N 1
ATOM 599 C CA . ASP A 1 79 ? 16.048 9.008 -2.210 1.00 53.53 79 ASP A CA 1
ATOM 600 C C . ASP A 1 79 ? 15.567 9.017 -3.687 1.00 53.53 79 ASP A C 1
ATOM 602 O O . ASP A 1 79 ? 15.702 8.026 -4.401 1.00 53.53 79 ASP A O 1
ATOM 606 N N . TYR A 1 80 ? 14.941 10.107 -4.151 1.00 55.81 80 TYR A N 1
ATOM 607 C CA . TYR A 1 80 ? 14.274 10.186 -5.468 1.00 55.81 80 TYR A CA 1
ATOM 608 C C . TYR A 1 80 ? 15.114 9.651 -6.649 1.00 55.81 80 TYR A C 1
ATOM 610 O O . TYR A 1 80 ? 16.204 10.163 -6.927 1.00 55.81 80 TYR A O 1
ATOM 618 N N . LYS A 1 81 ? 14.563 8.695 -7.415 1.00 55.31 81 LYS A N 1
ATOM 619 C CA . LYS A 1 81 ? 15.076 8.279 -8.735 1.00 55.31 81 LYS A CA 1
ATOM 620 C C . LYS A 1 81 ? 13.937 8.211 -9.763 1.00 55.31 81 LYS A C 1
ATOM 622 O O . LYS A 1 81 ? 12.904 7.612 -9.493 1.00 55.31 81 LYS A O 1
ATOM 627 N N . PRO A 1 82 ? 14.085 8.782 -10.969 1.00 59.69 82 PRO A N 1
ATOM 628 C CA . PRO A 1 82 ? 13.151 8.512 -12.062 1.00 59.69 82 PRO A CA 1
ATOM 629 C C . PRO A 1 82 ? 13.178 7.018 -12.449 1.00 59.69 82 PRO A C 1
ATOM 631 O O . PRO A 1 82 ? 14.276 6.458 -12.505 1.00 59.69 82 PRO A O 1
ATOM 634 N N . PRO A 1 83 ? 12.042 6.367 -12.782 1.00 64.00 83 PRO A N 1
ATOM 635 C CA . PRO A 1 83 ? 10.669 6.875 -12.874 1.00 64.00 83 PRO A CA 1
ATOM 636 C C . PRO A 1 83 ? 9.767 6.380 -11.719 1.00 64.00 83 PRO A C 1
ATOM 638 O O . PRO A 1 83 ? 8.884 5.548 -11.916 1.00 64.00 83 PRO A O 1
ATOM 641 N N . GLU A 1 84 ? 9.978 6.866 -10.499 1.00 63.03 84 GLU A N 1
ATOM 642 C CA . GLU A 1 84 ? 9.127 6.516 -9.353 1.00 63.03 84 GLU A CA 1
ATOM 643 C C . GLU A 1 84 ? 7.819 7.324 -9.325 1.00 63.03 84 GLU A C 1
ATOM 645 O O . GLU A 1 84 ? 7.839 8.545 -9.459 1.00 63.03 84 GLU A O 1
ATOM 650 N N . THR A 1 85 ? 6.674 6.654 -9.139 1.00 59.00 85 THR A N 1
ATOM 651 C CA . THR A 1 85 ? 5.343 7.270 -9.307 1.00 59.00 85 THR A CA 1
ATOM 652 C C . THR A 1 85 ? 4.549 7.481 -8.014 1.00 59.00 85 THR A C 1
ATOM 654 O O . THR A 1 85 ? 3.622 8.287 -8.019 1.00 59.00 85 THR A O 1
ATOM 657 N N . LEU A 1 86 ? 4.873 6.804 -6.902 1.00 60.16 86 LEU A N 1
ATOM 658 C CA . LEU A 1 86 ? 4.071 6.878 -5.671 1.00 60.16 86 LEU A CA 1
ATOM 659 C C . LEU A 1 86 ? 4.899 6.605 -4.407 1.00 60.16 86 LEU A C 1
ATOM 661 O O . LEU A 1 86 ? 5.394 5.505 -4.232 1.00 60.16 86 LEU A O 1
ATOM 665 N N . GLY A 1 87 ? 4.996 7.560 -3.480 1.00 61.28 87 GLY A N 1
ATOM 666 C CA . GLY A 1 87 ? 5.637 7.366 -2.171 1.00 61.28 87 GLY A CA 1
ATOM 667 C C . GL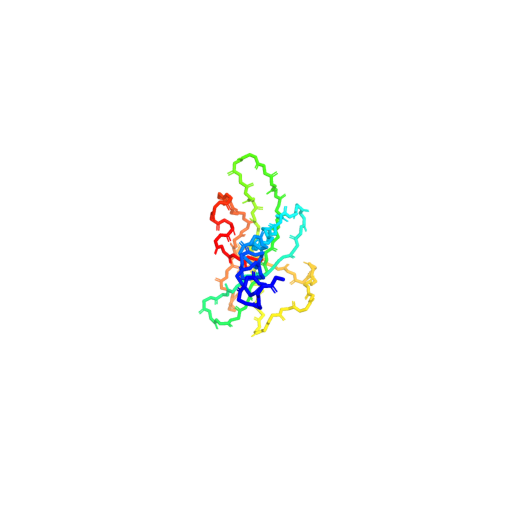Y A 1 87 ? 4.713 7.785 -1.033 1.00 61.28 87 GLY A C 1
ATOM 668 O O . GLY A 1 87 ? 4.838 8.888 -0.508 1.00 61.28 87 GLY A O 1
ATOM 669 N N . LEU A 1 88 ? 3.759 6.933 -0.650 1.00 68.25 88 LEU A N 1
ATOM 670 C CA . LEU A 1 88 ? 2.826 7.223 0.446 1.00 68.25 88 LEU A CA 1
ATOM 671 C C . LEU A 1 88 ? 3.306 6.550 1.734 1.00 68.25 88 LEU A C 1
ATOM 673 O O . LEU A 1 88 ? 2.864 5.462 2.100 1.00 68.25 88 LEU A O 1
ATOM 677 N N . GLY A 1 89 ? 4.231 7.206 2.437 1.00 67.50 89 GLY A N 1
ATOM 678 C CA . GLY A 1 89 ? 4.882 6.638 3.622 1.00 67.50 89 GLY A CA 1
ATOM 679 C C . GLY A 1 89 ? 3.929 6.279 4.771 1.00 67.50 89 GLY A C 1
ATOM 680 O O . GLY A 1 89 ? 4.129 5.252 5.429 1.00 67.50 89 GLY A O 1
ATOM 681 N N . HIS A 1 90 ? 2.898 7.096 5.012 1.00 81.25 90 HIS A N 1
ATOM 682 C CA . HIS A 1 90 ? 1.867 6.848 6.023 1.00 81.25 90 HIS A CA 1
ATOM 683 C C . HIS A 1 90 ? 0.575 7.593 5.665 1.00 81.25 90 HIS A C 1
ATOM 685 O O . HIS A 1 90 ? 0.570 8.819 5.590 1.00 81.25 90 HIS A O 1
ATOM 691 N N . LEU A 1 91 ? -0.516 6.854 5.454 1.00 88.06 91 LEU A N 1
ATOM 692 C CA . LEU A 1 91 ? -1.839 7.402 5.163 1.00 88.06 91 LEU A CA 1
ATOM 693 C C . LEU A 1 91 ? -2.882 6.793 6.118 1.00 88.06 91 LEU A C 1
ATOM 695 O O . LEU A 1 91 ? -3.135 5.589 6.049 1.00 88.06 91 LEU A O 1
ATOM 699 N N . PRO A 1 92 ? -3.477 7.576 7.032 1.00 92.00 92 PRO A N 1
ATOM 700 C CA . PRO A 1 92 ? -4.634 7.132 7.799 1.00 92.00 92 PRO A CA 1
ATOM 701 C C . PRO A 1 92 ? -5.898 7.194 6.932 1.00 92.00 92 PRO A C 1
ATOM 703 O O . PRO A 1 92 ? -6.204 8.223 6.332 1.00 92.00 92 PRO A O 1
ATOM 706 N N . LEU A 1 93 ? -6.643 6.093 6.881 1.00 91.31 93 LEU A N 1
ATOM 707 C CA . LEU A 1 93 ? -7.914 5.973 6.171 1.00 91.31 93 LEU A CA 1
ATOM 708 C C . LEU A 1 93 ? -9.027 5.616 7.154 1.00 91.31 93 LEU A C 1
ATOM 710 O O . LEU A 1 93 ? -8.831 4.788 8.046 1.00 91.31 93 LEU A O 1
ATOM 714 N N . SER A 1 94 ? -10.223 6.177 6.958 1.00 92.19 94 SER A N 1
ATOM 715 C CA . SER A 1 94 ? -11.407 5.673 7.656 1.00 92.19 94 SER A CA 1
ATOM 716 C C . SER A 1 94 ? -11.699 4.230 7.221 1.00 92.19 94 SER A C 1
ATOM 718 O O . SER A 1 94 ? -11.259 3.778 6.157 1.00 92.19 94 SER A O 1
ATOM 720 N N . ARG A 1 95 ? -12.466 3.487 8.025 1.00 89.50 95 ARG A N 1
ATOM 721 C CA . ARG A 1 95 ? -12.830 2.099 7.690 1.00 89.50 95 ARG A CA 1
ATOM 722 C C . ARG A 1 95 ? -13.643 2.018 6.404 1.00 89.50 95 ARG A C 1
ATOM 724 O O . ARG A 1 95 ? -13.472 1.077 5.634 1.00 89.50 95 ARG A O 1
ATOM 731 N N . GLU A 1 96 ? -14.510 2.997 6.172 1.00 88.88 96 GLU A N 1
ATOM 732 C CA . GLU A 1 96 ? -15.338 3.089 4.972 1.00 88.88 96 GLU A CA 1
ATOM 733 C C . GLU A 1 96 ? -14.470 3.305 3.732 1.00 88.88 96 GLU A C 1
ATOM 735 O O . GLU A 1 96 ? -14.628 2.581 2.749 1.00 88.88 96 GLU A O 1
ATOM 740 N N . THR A 1 97 ? -13.517 4.241 3.799 1.00 88.06 97 THR A N 1
ATOM 741 C CA . THR A 1 97 ? -12.581 4.519 2.700 1.00 88.06 97 THR A CA 1
ATOM 742 C C . THR A 1 97 ? -11.671 3.328 2.418 1.00 88.06 97 THR A C 1
ATOM 744 O O . THR A 1 97 ? -11.452 2.981 1.264 1.00 88.06 97 THR A O 1
ATOM 747 N N . PHE A 1 98 ? -11.165 2.653 3.453 1.00 88.44 98 PHE A N 1
ATOM 748 C CA . PHE A 1 98 ? -10.352 1.452 3.260 1.00 88.44 98 PHE A CA 1
ATOM 749 C C . PHE A 1 98 ? -11.164 0.314 2.615 1.00 88.44 98 PHE A C 1
ATOM 751 O O . PHE A 1 98 ? -10.698 -0.335 1.682 1.00 88.44 98 PHE A O 1
ATOM 758 N N . ALA A 1 99 ? -12.406 0.098 3.060 1.00 84.56 99 ALA A N 1
ATOM 759 C CA . ALA A 1 99 ? -13.268 -0.953 2.523 1.00 84.56 99 ALA A CA 1
ATOM 760 C C . ALA A 1 99 ? -13.714 -0.693 1.073 1.00 84.56 99 ALA A C 1
ATOM 762 O O . ALA A 1 99 ? -13.894 -1.645 0.311 1.00 84.56 99 ALA A O 1
ATOM 763 N N . SER A 1 100 ? -13.899 0.570 0.674 1.00 83.75 100 SER A N 1
ATOM 764 C CA . SER A 1 100 ? -14.265 0.913 -0.706 1.00 83.75 100 SER A CA 1
ATOM 765 C C . SER A 1 100 ? -13.119 0.690 -1.692 1.00 83.75 100 SER A C 1
ATOM 767 O O . SER A 1 100 ? -13.380 0.465 -2.875 1.00 83.75 100 SER A O 1
ATOM 769 N N . TRP A 1 101 ? -11.874 0.678 -1.204 1.00 77.56 101 TRP A N 1
ATOM 770 C CA . TRP A 1 101 ? -10.687 0.492 -2.033 1.00 77.56 101 TRP A CA 1
ATOM 771 C C . TRP A 1 101 ? -10.482 -0.955 -2.503 1.00 77.56 101 TRP A C 1
ATOM 773 O O . TRP A 1 101 ? -9.760 -1.182 -3.468 1.00 77.56 101 TRP A O 1
ATOM 783 N N . LYS A 1 102 ? -11.174 -1.918 -1.875 1.00 70.75 102 LYS A N 1
ATOM 784 C CA . LYS A 1 102 ? -11.071 -3.365 -2.152 1.00 70.75 102 LYS A CA 1
ATOM 785 C C . LYS A 1 102 ? -9.612 -3.864 -2.264 1.00 70.75 102 LYS A C 1
ATOM 787 O O . LYS A 1 102 ? -9.264 -4.446 -3.294 1.00 70.75 102 LYS A O 1
ATOM 792 N N . PRO A 1 103 ? -8.783 -3.606 -1.239 1.00 61.50 103 PRO A N 1
ATOM 793 C CA . PRO A 1 103 ? -7.407 -4.089 -1.192 1.00 61.50 103 PRO A CA 1
ATOM 794 C C . PRO A 1 103 ? -7.324 -5.609 -0.977 1.00 61.50 103 PRO A C 1
ATOM 796 O O . PRO A 1 103 ? -8.333 -6.216 -0.536 1.00 61.50 103 PRO A O 1
#

Sequence (103 aa):
MKPLLRLLIMGLISLLFGCSRSNAVEGGLYYTPGDNGGYHALKILKVDQGGVHIRGYSNYFPTVPSQIDEKSLYLAGTDYKPPETLGLGHLPLSRETFASWKP

Foldseek 3Di:
DDVVVVVVVVVVVVVVCPDDQPDQDAQDKDWFQDPVGWIWIKHFNDQDPQGTKMWTFQDTDNYGDPDDDPVPTHADDVDHDPPGDGGRGIDGDHHVRVSVRVD

Secondary structure (DSSP, 8-state):
--HHHHHHHHHHHHTTS--------TT-EEEEE-TTSSEEEEEEEEE-SS-EEEEEEEEEESS--S---GGG---TTSS--TT----EEEEEE-HHHHHHT--